Protein AF-A0A5E4JDK9-F1 (afdb_monomer)

Mean predicted aligned error: 12.19 Å

Sequence (138 aa):
MAKVCIIHQKESDGIPVKDDIVLRAIRGVKKAFRASTGNQLVVCKAHVEEAKKRRAKFEKSLLTSALIGALFGTVMLVVSILSQRSIFDILRGILLLVFLVVVMAALSLYQYFPALEEGPQKKRAAKPTARAAKRTRR

Foldseek 3Di:
DFEAEPPPRDGDDAFFFDCDPLNVVVQVVCVVVVNDDPYTYHHHPVCPVVLVVLVVVLVVVVVVVVVVLVVVVVVLVVCVVVVPDDPVVVVVSVVVNVVVVVVVVVVSSVSDRTHGPPDPPVVPPPPPPPDPDDDDDD

Structure (mmCIF, N/CA/C/O backbone):
data_AF-A0A5E4JDK9-F1
#
_entry.id   AF-A0A5E4JDK9-F1
#
loop_
_atom_site.group_PDB
_atom_site.id
_atom_site.type_symbol
_atom_site.label_atom_id
_atom_site.label_alt_id
_atom_site.label_comp_id
_atom_site.label_asym_id
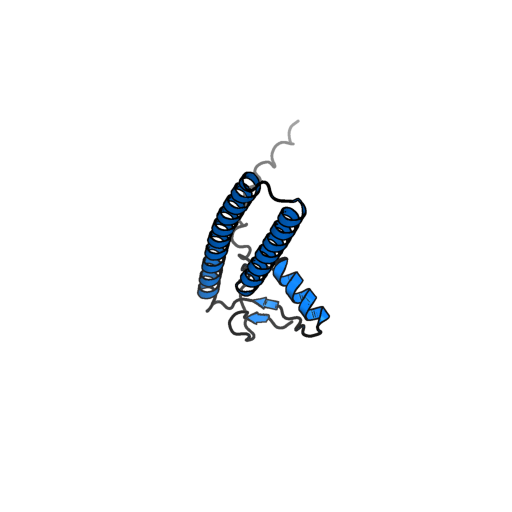_atom_site.label_entity_id
_atom_site.label_seq_id
_atom_site.pdbx_PDB_ins_code
_atom_site.Cartn_x
_atom_site.Cartn_y
_atom_site.Cartn_z
_atom_site.occupancy
_atom_site.B_iso_or_equiv
_atom_site.auth_seq_id
_atom_site.auth_comp_id
_atom_site.auth_asym_id
_atom_site.auth_atom_id
_atom_site.pdbx_PDB_model_num
ATOM 1 N N . MET A 1 1 ? -23.378 -10.696 15.425 1.00 64.12 1 MET A N 1
ATOM 2 C CA . MET A 1 1 ? -21.977 -10.598 14.952 1.00 64.12 1 MET A CA 1
ATOM 3 C C . MET A 1 1 ? -21.205 -9.785 15.971 1.00 64.12 1 MET A C 1
ATOM 5 O O . MET A 1 1 ? -21.692 -8.723 16.340 1.00 64.12 1 MET A O 1
ATOM 9 N N . ALA A 1 2 ? -20.065 -10.279 16.453 1.00 77.12 2 ALA A N 1
ATOM 10 C CA . ALA A 1 2 ? -19.249 -9.542 17.415 1.00 77.12 2 ALA A CA 1
ATOM 11 C C . ALA A 1 2 ? -18.588 -8.329 16.740 1.00 77.12 2 ALA A C 1
ATOM 13 O O . ALA A 1 2 ? -18.090 -8.435 15.612 1.00 77.12 2 ALA A O 1
ATOM 14 N N . LYS A 1 3 ? -18.596 -7.177 17.420 1.00 82.38 3 LYS A N 1
ATOM 15 C CA . LYS A 1 3 ? -17.872 -5.970 17.001 1.00 82.38 3 LYS A CA 1
ATOM 16 C C . LYS A 1 3 ? -16.541 -5.934 17.732 1.00 82.38 3 LYS A C 1
ATOM 18 O O . LYS A 1 3 ? -16.518 -5.780 18.948 1.00 82.38 3 LYS A O 1
ATOM 23 N N . VAL A 1 4 ? -15.443 -6.073 17.002 1.00 84.38 4 VAL A N 1
ATOM 24 C CA . VAL A 1 4 ? -14.103 -6.174 17.589 1.00 84.38 4 VAL A CA 1
ATOM 25 C C . VAL A 1 4 ? -13.284 -4.945 17.230 1.00 84.38 4 VAL A C 1
ATOM 27 O O . VAL A 1 4 ? -13.196 -4.556 16.063 1.00 84.38 4 VAL A O 1
ATOM 30 N N . CYS A 1 5 ? -12.666 -4.336 18.241 1.00 82.94 5 CYS A N 1
ATOM 31 C CA . CYS A 1 5 ? -11.751 -3.225 18.042 1.00 82.94 5 CYS A CA 1
ATOM 32 C C . CYS A 1 5 ? -10.494 -3.693 17.299 1.00 82.94 5 CYS A C 1
ATOM 34 O O . CYS A 1 5 ? -9.775 -4.549 17.808 1.00 82.94 5 CYS A O 1
ATOM 36 N N . ILE A 1 6 ? -10.142 -3.072 16.170 1.00 83.75 6 ILE A N 1
ATOM 37 C CA . ILE A 1 6 ? -8.954 -3.479 15.394 1.00 83.75 6 ILE A CA 1
ATOM 38 C C . ILE A 1 6 ? -7.627 -3.280 16.152 1.00 83.75 6 ILE A C 1
ATOM 40 O O . ILE A 1 6 ? -6.663 -3.991 15.894 1.00 83.75 6 ILE A O 1
ATOM 44 N N . ILE A 1 7 ? -7.580 -2.330 17.097 1.00 82.88 7 ILE A N 1
ATOM 45 C CA . ILE A 1 7 ? -6.361 -2.000 17.856 1.00 82.88 7 ILE A CA 1
ATOM 46 C C . ILE A 1 7 ? -6.177 -2.921 19.080 1.00 82.88 7 ILE A C 1
ATOM 48 O O . ILE A 1 7 ? -5.095 -3.462 19.269 1.00 82.88 7 ILE A O 1
ATOM 52 N N . HIS A 1 8 ? -7.229 -3.158 19.875 1.00 84.19 8 HIS A N 1
ATOM 53 C CA . HIS A 1 8 ? -7.143 -3.928 21.137 1.00 84.19 8 HIS A CA 1
ATOM 54 C C . HIS A 1 8 ? -7.628 -5.368 21.019 1.00 84.19 8 HIS A C 1
ATOM 56 O O . HIS A 1 8 ? -7.519 -6.120 21.981 1.00 84.19 8 HIS A O 1
ATOM 62 N N . GLN A 1 9 ? -8.235 -5.728 19.886 1.00 82.56 9 GLN A N 1
ATOM 63 C CA . GLN A 1 9 ? -8.863 -7.028 19.629 1.00 82.56 9 GLN A CA 1
ATOM 64 C C . GLN A 1 9 ? -9.939 -7.444 20.650 1.00 82.56 9 GLN A C 1
ATOM 66 O O . GLN A 1 9 ? -10.352 -8.598 20.681 1.00 82.56 9 GLN A O 1
ATOM 71 N N . LYS A 1 10 ? -10.438 -6.500 21.457 1.00 85.00 10 LYS A N 1
ATOM 72 C CA . LYS A 1 10 ? -11.551 -6.703 22.392 1.00 85.00 10 LYS A CA 1
ATOM 73 C C . LYS A 1 10 ? -12.878 -6.310 21.759 1.00 85.00 10 LYS A C 1
ATOM 75 O O . LYS A 1 10 ? -12.917 -5.457 20.866 1.00 85.00 10 LYS A O 1
ATOM 80 N N . GLU A 1 11 ? -13.957 -6.911 22.246 1.00 85.69 11 GLU A N 1
ATOM 81 C CA . GLU A 1 11 ? -15.308 -6.505 21.879 1.00 85.69 11 GLU A CA 1
ATOM 82 C C . GLU A 1 11 ? -15.591 -5.093 22.393 1.00 85.69 11 GLU A C 1
ATOM 84 O O . GLU A 1 11 ? -15.333 -4.770 23.553 1.00 85.69 11 GLU A O 1
ATOM 89 N N . SER A 1 12 ? -16.052 -4.216 21.506 1.00 85.00 12 SER A N 1
ATOM 90 C CA . SER A 1 12 ? -16.347 -2.828 21.857 1.00 85.00 12 SER A CA 1
ATOM 91 C C . SER A 1 12 ? -17.295 -2.211 20.846 1.00 85.00 12 SER A C 1
ATOM 93 O O . SER A 1 12 ? -17.184 -2.502 19.655 1.00 85.00 12 SER A O 1
ATOM 95 N N . ASP A 1 13 ? -18.135 -1.277 21.280 1.00 83.38 13 ASP A N 1
ATOM 96 C CA . ASP A 1 13 ? -18.844 -0.395 20.361 1.00 83.38 13 ASP A CA 1
ATOM 97 C C . ASP A 1 13 ? -17.940 0.756 19.898 1.00 83.38 13 ASP A C 1
ATOM 99 O O . ASP A 1 13 ? -17.210 1.382 20.675 1.00 83.38 13 ASP A O 1
ATOM 103 N N . GLY A 1 14 ? -17.968 1.037 18.597 1.00 84.06 14 GLY A N 1
ATOM 104 C CA . GLY A 1 14 ? -17.051 1.983 17.977 1.00 84.06 14 GLY A CA 1
ATOM 105 C C . GLY A 1 14 ? -17.468 2.408 16.578 1.00 84.06 14 GLY A C 1
ATOM 106 O O . GLY A 1 14 ? -18.525 2.026 16.077 1.00 84.06 14 GLY A O 1
ATOM 107 N N . ILE A 1 15 ? -16.614 3.218 15.956 1.00 84.06 15 ILE A N 1
ATOM 108 C CA . ILE A 1 15 ? -16.796 3.667 14.576 1.00 84.06 15 ILE A CA 1
ATOM 109 C C . ILE A 1 15 ? -16.460 2.487 13.655 1.00 84.06 15 ILE A C 1
ATOM 111 O O . ILE A 1 15 ? -15.380 1.906 13.813 1.00 84.06 15 ILE A O 1
ATOM 115 N N . PRO A 1 16 ? -17.349 2.108 12.723 1.00 84.62 16 PRO A N 1
ATOM 116 C CA . PRO A 1 16 ? -17.066 1.038 11.783 1.00 84.62 16 PRO A CA 1
ATOM 117 C C . PRO A 1 16 ? -15.881 1.391 10.884 1.00 84.62 16 PRO A C 1
ATOM 119 O O . PRO A 1 16 ? -15.675 2.536 10.471 1.00 84.62 16 PRO A O 1
ATOM 122 N N . VAL A 1 17 ? -15.071 0.376 10.612 1.00 84.31 17 VAL A N 1
ATOM 123 C CA . VAL A 1 17 ? -13.999 0.462 9.628 1.00 84.31 17 VAL A CA 1
ATOM 124 C C . VAL A 1 17 ? -14.608 0.267 8.244 1.00 84.31 17 VAL A C 1
ATOM 126 O O . VAL A 1 17 ? -15.405 -0.648 8.039 1.00 84.31 17 VAL A O 1
ATOM 129 N N . LYS A 1 18 ? -14.218 1.110 7.290 1.00 81.38 18 LYS A N 1
ATOM 130 C CA . LYS A 1 18 ? -14.684 1.025 5.910 1.00 81.38 18 LYS A CA 1
ATOM 131 C C . LYS A 1 18 ? -14.159 -0.255 5.259 1.00 81.38 18 LYS A C 1
ATOM 133 O O . LYS A 1 18 ? -12.959 -0.530 5.288 1.00 81.38 18 LYS A O 1
ATOM 138 N N . ASP A 1 19 ? -15.052 -1.019 4.633 1.00 77.06 19 ASP A N 1
ATOM 139 C CA . ASP A 1 19 ? -14.687 -2.243 3.913 1.00 77.06 19 ASP A CA 1
ATOM 140 C C . ASP A 1 19 ? -14.060 -1.934 2.541 1.00 77.06 19 ASP A C 1
ATOM 142 O O . ASP A 1 19 ? -14.695 -1.955 1.479 1.00 77.06 19 ASP A O 1
ATOM 146 N N . ASP A 1 20 ? -12.760 -1.659 2.573 1.00 80.38 20 ASP A N 1
ATOM 147 C CA . ASP A 1 20 ? -11.951 -1.424 1.383 1.00 80.38 20 ASP A CA 1
ATOM 148 C C . ASP A 1 20 ? -11.578 -2.737 0.658 1.00 80.38 20 ASP A C 1
ATOM 150 O O . ASP A 1 20 ? -11.706 -3.848 1.185 1.00 80.38 20 ASP A O 1
ATOM 154 N N . ILE A 1 21 ? -11.098 -2.616 -0.586 1.00 77.62 21 ILE A N 1
ATOM 155 C CA . ILE A 1 21 ? -10.694 -3.757 -1.435 1.00 77.62 21 ILE A CA 1
ATOM 156 C C . ILE A 1 21 ? -9.624 -4.609 -0.737 1.00 77.62 21 ILE A C 1
ATOM 158 O O . ILE A 1 21 ? -9.684 -5.836 -0.787 1.00 77.62 21 ILE A O 1
ATOM 162 N N . VAL A 1 22 ? -8.697 -3.967 -0.020 1.00 77.81 22 VAL A N 1
ATOM 163 C CA . VAL A 1 22 ? -7.635 -4.636 0.746 1.00 77.81 22 VAL A CA 1
ATOM 164 C C . VAL A 1 22 ? -8.220 -5.511 1.858 1.00 77.81 22 VAL A C 1
ATOM 166 O O . VAL A 1 22 ? -7.858 -6.677 1.989 1.00 77.81 22 VAL A O 1
ATOM 169 N N . LEU A 1 23 ? -9.182 -4.987 2.620 1.00 80.00 23 LEU A N 1
ATOM 170 C CA . LEU A 1 23 ? -9.883 -5.731 3.670 1.00 80.00 23 LEU A CA 1
ATOM 171 C C . LEU A 1 23 ? -10.653 -6.926 3.104 1.00 80.00 23 LEU A C 1
ATOM 173 O O . LEU A 1 23 ? -10.602 -8.018 3.674 1.00 80.00 23 LEU A O 1
ATOM 177 N N . ARG A 1 24 ? -11.310 -6.750 1.953 1.00 81.31 24 ARG A N 1
ATOM 178 C CA . ARG A 1 24 ? -11.969 -7.848 1.233 1.00 81.31 24 ARG A CA 1
ATOM 179 C C . ARG A 1 24 ? -10.981 -8.912 0.768 1.00 81.31 24 ARG A C 1
ATOM 181 O O . ARG A 1 24 ? -11.255 -10.092 0.967 1.00 81.31 24 ARG A O 1
ATOM 188 N N . ALA A 1 25 ? -9.834 -8.516 0.219 1.00 80.00 25 ALA A N 1
ATOM 189 C CA . ALA A 1 25 ? -8.788 -9.444 -0.200 1.00 80.00 25 ALA A CA 1
ATOM 190 C C . ALA A 1 25 ? -8.240 -10.242 0.994 1.00 80.00 25 ALA A C 1
ATOM 192 O O . ALA A 1 25 ? -8.217 -11.470 0.951 1.00 80.00 25 ALA A O 1
ATOM 193 N N . ILE A 1 26 ? -7.905 -9.570 2.102 1.00 78.94 26 ILE A N 1
ATOM 194 C CA . ILE A 1 26 ? -7.420 -10.223 3.329 1.00 78.94 26 ILE A CA 1
ATOM 195 C C . ILE A 1 26 ? -8.468 -11.192 3.886 1.00 78.94 26 ILE A C 1
ATOM 197 O O . ILE A 1 26 ? -8.128 -12.313 4.266 1.00 78.94 26 ILE A O 1
ATOM 201 N N . ARG A 1 27 ? -9.751 -10.802 3.922 1.00 79.88 27 ARG A N 1
ATOM 202 C CA . ARG A 1 27 ? -10.834 -11.704 4.346 1.00 79.88 27 ARG A CA 1
ATOM 203 C C . ARG A 1 27 ? -10.998 -12.884 3.391 1.00 79.88 27 ARG A C 1
ATOM 205 O O . ARG A 1 27 ? -11.236 -13.988 3.867 1.00 79.88 27 ARG A O 1
ATOM 212 N N . GLY A 1 28 ? -10.839 -12.676 2.085 1.00 80.12 28 GLY A N 1
ATOM 213 C CA . GLY A 1 28 ? -10.853 -13.736 1.076 1.00 80.12 28 GLY A CA 1
ATOM 214 C C . GLY A 1 28 ? -9.749 -14.764 1.314 1.00 80.12 28 GLY A C 1
ATOM 215 O O . GLY A 1 28 ? -10.033 -15.956 1.404 1.00 80.12 28 GLY A O 1
ATOM 216 N N . VAL A 1 29 ? -8.516 -14.297 1.532 1.00 80.38 29 VAL A N 1
ATOM 217 C CA . VAL A 1 29 ? -7.377 -15.158 1.881 1.00 80.38 29 VAL A CA 1
ATOM 218 C C . VAL A 1 29 ? -7.641 -15.890 3.199 1.00 80.38 29 VAL A C 1
ATOM 220 O O . VAL A 1 29 ? -7.572 -17.114 3.245 1.00 80.38 29 VAL A O 1
ATOM 223 N N . LYS A 1 30 ? -8.044 -15.190 4.268 1.00 77.94 30 LYS A N 1
ATOM 224 C CA . LYS A 1 30 ? -8.359 -15.834 5.559 1.00 77.94 30 LYS A CA 1
ATOM 225 C C . LYS A 1 30 ? -9.487 -16.862 5.456 1.00 77.94 30 LYS A C 1
ATOM 227 O O . LYS A 1 30 ? -9.440 -17.876 6.148 1.00 77.94 30 LYS A O 1
ATOM 232 N N . LYS A 1 31 ? -10.484 -16.621 4.601 1.00 80.88 31 LYS A N 1
ATOM 233 C CA . LYS A 1 31 ? -11.574 -17.564 4.327 1.00 80.88 31 LYS A CA 1
ATOM 234 C C . LYS A 1 31 ? -11.061 -18.806 3.598 1.00 80.88 31 LYS A C 1
ATOM 236 O O . LYS A 1 31 ? -11.454 -19.909 3.966 1.00 80.88 31 LYS A O 1
ATOM 241 N N . ALA A 1 32 ? -10.154 -18.643 2.633 1.00 82.06 32 ALA A N 1
ATOM 242 C CA . ALA A 1 32 ? -9.495 -19.763 1.960 1.00 82.06 32 ALA A CA 1
ATOM 243 C C . ALA A 1 32 ? -8.697 -20.633 2.949 1.00 82.06 32 ALA A C 1
ATOM 245 O O . ALA A 1 32 ? -8.782 -21.856 2.897 1.00 82.06 32 ALA A O 1
ATOM 246 N N . PHE A 1 33 ? -8.027 -20.010 3.924 1.00 82.50 33 PHE A N 1
ATOM 247 C CA . PHE A 1 33 ? -7.309 -20.699 5.006 1.00 82.50 33 PHE A CA 1
ATOM 248 C C . PHE A 1 33 ? -8.196 -21.130 6.195 1.00 82.50 33 PHE A C 1
ATOM 250 O O . PHE A 1 33 ? -7.670 -21.556 7.219 1.00 82.50 33 PHE A O 1
ATOM 257 N N . ARG A 1 34 ? -9.533 -21.022 6.096 1.00 76.69 34 ARG A N 1
ATOM 258 C CA . ARG A 1 34 ? -10.509 -21.367 7.159 1.00 76.69 34 ARG A CA 1
ATOM 259 C C . ARG A 1 34 ? -10.277 -20.675 8.517 1.00 76.69 34 ARG A C 1
ATOM 261 O O . ARG A 1 34 ? -10.819 -21.101 9.529 1.00 76.69 34 ARG A O 1
ATOM 268 N N . ALA A 1 35 ? -9.543 -19.566 8.540 1.00 70.94 35 ALA A N 1
ATOM 269 C CA . ALA A 1 35 ? -9.198 -18.813 9.748 1.00 70.94 35 ALA A CA 1
ATOM 270 C C . ALA A 1 35 ? -10.115 -17.590 9.979 1.00 70.94 35 ALA A C 1
ATOM 272 O O . ALA A 1 35 ? -9.717 -16.613 10.617 1.00 70.94 35 ALA A O 1
ATOM 273 N N . SER A 1 36 ? -11.322 -17.571 9.399 1.00 63.41 36 SER A N 1
ATOM 274 C CA . SER A 1 36 ? -12.190 -16.390 9.421 1.00 63.41 36 SER A CA 1
ATOM 275 C C . SER A 1 36 ? -13.107 -16.342 10.643 1.00 63.41 36 SER A C 1
ATOM 277 O O . SER A 1 36 ? -14.035 -17.138 10.765 1.00 63.41 36 SER A O 1
ATOM 279 N N . THR A 1 37 ? -12.933 -15.318 11.471 1.00 62.06 37 THR A N 1
ATOM 280 C CA . THR A 1 37 ? -13.942 -14.819 12.407 1.00 62.06 37 THR A CA 1
ATOM 281 C C . THR A 1 37 ? -14.827 -13.812 11.666 1.00 62.06 37 THR A C 1
ATOM 283 O O . THR A 1 37 ? -14.338 -12.796 11.175 1.00 62.06 37 THR A O 1
ATOM 286 N N . GLY A 1 38 ? -16.124 -14.093 11.512 1.00 67.69 38 GLY A N 1
ATOM 287 C CA . GLY A 1 38 ? -17.108 -13.231 10.829 1.00 67.69 38 GLY A CA 1
ATOM 288 C C . GLY A 1 38 ? -17.460 -11.950 11.602 1.00 67.69 38 GLY A C 1
ATOM 289 O O . GLY A 1 38 ? -18.632 -11.602 11.730 1.00 67.69 38 GLY A O 1
ATOM 290 N N . ASN A 1 39 ? -16.454 -11.284 12.165 1.00 79.81 39 ASN A N 1
ATOM 291 C CA . ASN A 1 39 ? -16.603 -10.165 13.083 1.00 79.81 39 ASN A CA 1
ATOM 292 C C . ASN A 1 39 ? -16.598 -8.837 12.321 1.00 79.81 39 ASN A C 1
ATOM 294 O O . ASN A 1 39 ? -15.862 -8.663 11.346 1.00 79.81 39 ASN A O 1
ATOM 298 N N . GLN A 1 40 ? -17.389 -7.877 12.800 1.00 80.69 40 GLN A N 1
ATOM 299 C CA . GLN A 1 40 ? -17.325 -6.503 12.310 1.00 80.69 40 GLN A CA 1
ATOM 300 C C . GLN A 1 40 ? -16.139 -5.794 12.962 1.00 80.69 40 GLN A C 1
ATOM 302 O O . GLN A 1 40 ? -16.013 -5.770 14.186 1.00 80.69 40 GLN A O 1
ATOM 307 N N . LEU A 1 41 ? -15.262 -5.217 12.140 1.00 85.19 41 LEU A N 1
ATOM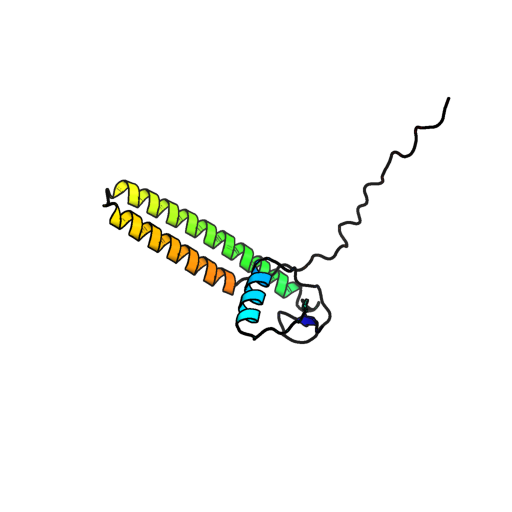 308 C CA . LEU A 1 41 ? -14.125 -4.441 12.623 1.00 85.19 41 LEU A CA 1
ATOM 309 C C . LEU A 1 41 ? -14.577 -3.016 12.923 1.00 85.19 41 LEU A C 1
ATOM 311 O O . LEU A 1 41 ? -15.119 -2.323 12.061 1.00 85.19 41 LEU A O 1
ATOM 315 N N . VAL A 1 42 ? -14.324 -2.579 14.149 1.00 85.75 42 VAL A N 1
ATOM 316 C CA . VAL A 1 42 ? -14.613 -1.220 14.608 1.00 85.75 42 VAL A CA 1
ATOM 317 C C . VAL A 1 42 ? -13.371 -0.605 15.246 1.00 85.75 42 VAL A C 1
ATOM 319 O O . VAL A 1 42 ? -12.398 -1.292 15.558 1.00 85.75 42 VAL A O 1
ATOM 322 N N . VAL A 1 43 ? -13.393 0.704 15.462 1.00 86.56 43 VAL A N 1
ATOM 323 C CA . VAL A 1 43 ? -12.421 1.404 16.306 1.00 86.56 43 VAL A CA 1
ATOM 324 C C . VAL A 1 43 ? -13.170 2.054 17.455 1.00 86.56 43 VAL A C 1
ATOM 326 O O . VAL A 1 43 ? -14.047 2.894 17.245 1.00 86.56 43 VAL A O 1
ATOM 329 N N . CYS A 1 44 ? -12.850 1.647 18.681 1.00 87.00 44 CYS A N 1
ATOM 330 C CA . CYS A 1 44 ? -13.442 2.243 19.874 1.00 87.00 44 CYS A CA 1
ATOM 331 C C . CYS A 1 44 ? -13.000 3.704 20.038 1.00 87.00 44 CYS A C 1
ATOM 333 O O . C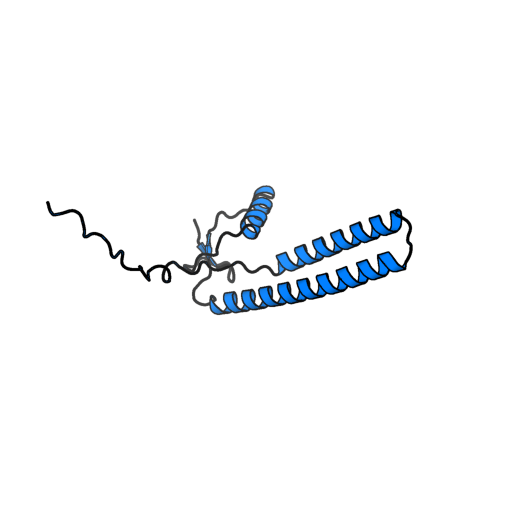YS A 1 44 ? -11.910 4.095 19.615 1.00 87.00 44 CYS A O 1
ATOM 335 N N . LYS A 1 45 ? -13.847 4.510 20.689 1.00 83.94 45 LYS A N 1
ATOM 336 C CA . LYS A 1 45 ? -13.659 5.966 20.834 1.00 83.94 45 LYS A CA 1
ATOM 337 C C . LYS A 1 45 ? -12.296 6.349 21.424 1.00 83.94 45 LYS A C 1
ATOM 339 O O . LYS A 1 45 ? -11.695 7.308 20.955 1.00 83.94 45 LYS A O 1
ATOM 344 N N . ALA A 1 46 ? -11.792 5.558 22.373 1.00 85.38 46 ALA A N 1
ATOM 345 C CA . ALA A 1 46 ? -10.502 5.781 23.028 1.00 85.38 46 ALA A CA 1
ATOM 346 C C . ALA A 1 46 ? -9.297 5.739 22.068 1.00 85.38 46 ALA A C 1
ATOM 348 O O . ALA A 1 46 ? -8.275 6.353 22.345 1.00 85.38 46 ALA A O 1
ATOM 349 N N . HIS A 1 47 ? -9.417 5.066 20.918 1.00 84.50 47 HIS A N 1
ATOM 350 C CA . HIS A 1 47 ? -8.291 4.837 20.004 1.00 84.50 47 HIS A CA 1
ATOM 351 C C . HIS A 1 47 ? -8.505 5.427 18.612 1.00 84.50 47 HIS A C 1
ATOM 353 O O . HIS A 1 47 ? -7.753 5.147 17.678 1.00 84.50 47 HIS A O 1
ATOM 359 N N . VAL A 1 48 ? -9.515 6.287 18.466 1.00 84.62 48 VAL A N 1
ATOM 360 C CA . VAL A 1 48 ? -9.767 7.022 17.221 1.00 84.62 48 VAL A CA 1
ATOM 361 C C . VAL A 1 48 ? -8.590 7.938 16.884 1.00 84.62 48 VAL A C 1
ATOM 363 O O . VAL A 1 48 ? -8.210 8.046 15.719 1.00 84.62 48 VAL A O 1
ATOM 366 N N . GLU A 1 49 ? -7.978 8.576 17.883 1.00 85.50 49 GLU A N 1
ATOM 367 C CA . GLU A 1 49 ? -6.804 9.424 17.659 1.00 85.50 49 GLU A CA 1
ATOM 368 C C . GLU A 1 49 ? -5.587 8.621 17.200 1.00 85.50 49 GLU A C 1
ATOM 370 O O . GLU A 1 49 ? -4.882 9.029 16.276 1.00 85.50 49 GLU A O 1
ATOM 375 N N . GLU A 1 50 ? -5.362 7.453 17.799 1.00 86.38 50 GLU A N 1
ATOM 376 C CA . GLU A 1 50 ? -4.275 6.563 17.406 1.00 86.38 50 GLU A CA 1
ATOM 377 C C . GLU A 1 50 ? -4.478 6.030 15.982 1.00 86.38 50 GLU A C 1
ATOM 379 O O . GLU A 1 50 ? -3.555 6.064 15.166 1.00 86.38 50 GLU A O 1
ATOM 384 N N . ALA A 1 51 ? -5.706 5.625 15.648 1.00 84.19 51 ALA A N 1
ATOM 385 C CA . ALA A 1 51 ? -6.094 5.224 14.300 1.00 84.19 51 ALA A CA 1
ATOM 386 C C . ALA A 1 51 ? -5.803 6.327 13.267 1.00 84.19 51 ALA A C 1
ATOM 388 O O . ALA A 1 51 ? -5.212 6.059 12.219 1.00 84.19 51 ALA A O 1
ATOM 389 N N . LYS A 1 52 ? -6.151 7.584 13.576 1.00 83.44 52 LYS A N 1
ATOM 390 C CA . LYS A 1 52 ? -5.854 8.737 12.709 1.00 83.44 52 LYS A CA 1
ATOM 391 C C . LYS A 1 52 ? -4.350 8.959 12.539 1.00 83.44 52 LYS A C 1
ATOM 393 O O . LYS A 1 52 ? -3.896 9.165 11.415 1.00 83.44 52 LYS A O 1
ATOM 398 N N . LYS A 1 53 ? -3.566 8.873 13.620 1.00 86.25 53 LYS A N 1
ATOM 399 C CA . LYS A 1 53 ? -2.097 9.006 13.567 1.00 86.25 53 LYS A CA 1
ATOM 400 C C . LYS A 1 53 ? -1.458 7.914 12.705 1.00 86.25 53 LYS A C 1
ATOM 402 O O . LYS A 1 53 ? -0.613 8.219 11.863 1.00 86.25 53 LYS A O 1
ATOM 407 N N . ARG A 1 54 ? -1.878 6.654 12.874 1.00 84.94 54 ARG A N 1
ATOM 408 C CA . ARG A 1 54 ? -1.389 5.516 12.073 1.00 84.94 54 ARG A CA 1
ATOM 409 C C . ARG A 1 54 ? -1.720 5.690 10.591 1.00 84.94 54 ARG A C 1
ATOM 411 O O . ARG A 1 54 ? -0.840 5.506 9.755 1.00 84.94 54 ARG A O 1
ATOM 418 N N . ARG A 1 55 ? -2.938 6.136 10.273 1.00 83.38 55 ARG A N 1
ATOM 419 C CA . ARG A 1 55 ? -3.351 6.431 8.894 1.00 83.38 55 ARG A CA 1
ATOM 420 C C . ARG A 1 55 ? -2.526 7.552 8.260 1.00 83.38 55 ARG A C 1
ATOM 422 O O . ARG A 1 55 ? -2.019 7.376 7.160 1.00 83.38 55 ARG A O 1
ATOM 429 N N . ALA A 1 56 ? -2.313 8.659 8.970 1.00 83.56 56 ALA A N 1
ATOM 430 C CA . ALA A 1 56 ? -1.485 9.756 8.467 1.00 83.56 56 ALA A CA 1
ATOM 431 C C . ALA A 1 56 ? -0.029 9.321 8.215 1.00 83.56 56 ALA A C 1
ATOM 433 O O . ALA A 1 56 ? 0.604 9.763 7.257 1.00 83.56 56 ALA A O 1
ATOM 434 N N . LYS A 1 57 ? 0.516 8.431 9.057 1.00 84.38 57 LYS A N 1
ATOM 435 C CA . LYS A 1 57 ? 1.854 7.858 8.854 1.00 84.38 57 LYS A CA 1
ATOM 436 C C . LYS A 1 57 ? 1.907 6.965 7.611 1.00 84.38 57 LYS A C 1
ATOM 438 O O . LYS A 1 57 ? 2.876 7.054 6.864 1.00 84.38 57 LYS A O 1
ATOM 443 N N . PHE A 1 58 ? 0.872 6.157 7.387 1.00 83.25 58 PHE A N 1
ATOM 444 C CA . PHE A 1 58 ? 0.739 5.312 6.201 1.00 83.25 58 PHE A CA 1
ATOM 445 C C . PHE A 1 58 ? 0.616 6.132 4.907 1.00 83.25 58 PHE A C 1
ATOM 447 O O . PHE A 1 58 ? 1.278 5.835 3.921 1.00 83.25 58 PHE A O 1
ATOM 454 N N . GLU A 1 59 ? -0.169 7.210 4.908 1.00 82.56 59 GLU A N 1
ATOM 455 C CA . GLU A 1 59 ? -0.288 8.097 3.742 1.00 82.56 59 GLU A CA 1
ATOM 456 C C . GLU A 1 59 ? 1.052 8.765 3.403 1.00 82.56 59 GLU A C 1
ATOM 458 O O . GLU A 1 59 ? 1.456 8.805 2.241 1.00 82.56 59 GLU A O 1
ATOM 463 N N . LYS A 1 60 ? 1.799 9.214 4.421 1.00 84.56 60 LYS A N 1
ATOM 464 C CA . LYS A 1 60 ? 3.154 9.747 4.228 1.00 84.56 60 LYS A CA 1
ATOM 465 C C . LYS A 1 60 ? 4.121 8.691 3.698 1.00 84.56 60 LYS A C 1
ATOM 467 O O . LYS A 1 60 ? 4.883 9.003 2.790 1.00 84.56 60 LYS A O 1
ATOM 472 N N . SER A 1 61 ? 4.094 7.469 4.238 1.00 81.38 61 SER A N 1
ATOM 473 C CA . SER A 1 61 ? 4.985 6.397 3.779 1.00 81.38 61 SER A CA 1
ATOM 474 C C . SER A 1 61 ? 4.653 5.931 2.362 1.00 81.38 61 SER A C 1
ATOM 476 O O . SER A 1 61 ? 5.565 5.621 1.600 1.00 81.38 61 SER A O 1
ATOM 478 N N . LEU A 1 62 ? 3.378 5.935 1.967 1.00 81.75 62 LEU A N 1
ATOM 479 C CA . LEU A 1 62 ? 2.968 5.698 0.584 1.00 81.75 62 LEU A CA 1
ATOM 480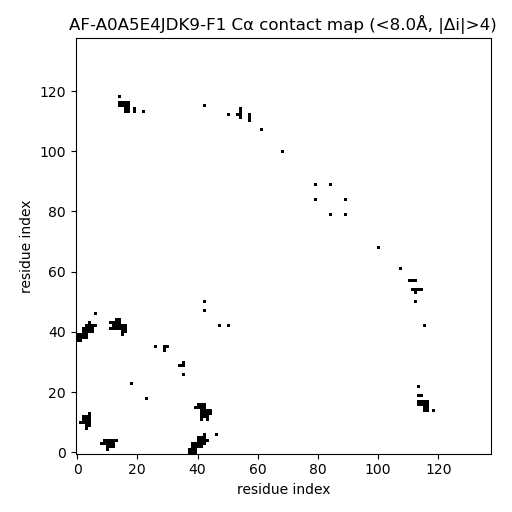 C C . LEU A 1 62 ? 3.508 6.772 -0.359 1.00 81.75 62 LEU A C 1
ATOM 482 O O . LEU A 1 62 ? 4.076 6.432 -1.393 1.00 81.75 62 LEU A O 1
ATOM 486 N N . LEU A 1 63 ? 3.366 8.051 0.000 1.00 85.94 63 LEU A N 1
ATOM 487 C CA . LEU A 1 63 ? 3.862 9.158 -0.819 1.00 85.94 63 LEU A CA 1
ATOM 488 C C . LEU A 1 63 ? 5.385 9.117 -0.972 1.00 85.94 63 LEU A C 1
ATOM 490 O O . LEU A 1 63 ? 5.888 9.265 -2.084 1.00 85.94 63 LEU A O 1
ATOM 494 N N . THR A 1 64 ? 6.128 8.871 0.112 1.00 83.75 64 THR A N 1
ATOM 495 C CA . THR A 1 64 ? 7.590 8.744 0.029 1.00 83.75 64 THR A CA 1
ATOM 496 C C . THR A 1 64 ? 8.003 7.524 -0.784 1.00 83.75 64 THR A C 1
ATOM 498 O O . THR A 1 64 ? 8.899 7.631 -1.616 1.00 83.75 64 THR A O 1
ATOM 501 N N . SER A 1 65 ? 7.330 6.383 -0.611 1.00 81.19 65 SER A N 1
ATOM 502 C CA . SER A 1 65 ? 7.625 5.170 -1.386 1.00 81.19 65 SER A CA 1
ATOM 503 C C . SER A 1 65 ? 7.330 5.360 -2.874 1.00 81.19 65 SER A C 1
ATOM 505 O O . SER A 1 65 ? 8.120 4.932 -3.709 1.00 81.19 65 SER A O 1
ATOM 507 N N . ALA A 1 66 ? 6.233 6.040 -3.219 1.00 83.62 66 ALA A N 1
ATOM 508 C CA . ALA A 1 66 ? 5.890 6.363 -4.600 1.00 83.62 66 ALA A CA 1
ATOM 509 C C . ALA A 1 66 ? 6.928 7.296 -5.239 1.00 83.62 66 ALA A C 1
ATOM 511 O O . ALA A 1 66 ? 7.349 7.060 -6.370 1.00 83.62 66 ALA A O 1
ATOM 512 N N . LEU A 1 67 ? 7.386 8.315 -4.504 1.00 89.06 67 LEU A N 1
ATOM 513 C CA . LEU A 1 67 ? 8.423 9.233 -4.972 1.00 89.06 67 LEU A CA 1
ATOM 514 C C . LEU A 1 67 ? 9.759 8.512 -5.206 1.00 89.06 67 LEU A C 1
ATOM 516 O O . LEU A 1 67 ? 10.381 8.690 -6.251 1.00 89.06 67 LEU A O 1
ATOM 520 N N . ILE A 1 68 ? 10.176 7.665 -4.259 1.00 86.25 68 ILE A N 1
ATOM 521 C CA . ILE A 1 68 ? 11.389 6.846 -4.380 1.00 86.25 68 ILE A CA 1
ATOM 522 C C . ILE A 1 68 ? 11.260 5.897 -5.576 1.00 86.25 68 ILE A C 1
ATOM 524 O O . ILE A 1 68 ? 12.161 5.836 -6.407 1.00 86.25 68 ILE A O 1
ATOM 528 N N . GLY A 1 69 ? 10.127 5.204 -5.708 1.00 84.75 69 GLY A N 1
ATOM 529 C CA . GLY A 1 69 ? 9.862 4.307 -6.831 1.00 84.75 69 GLY A CA 1
ATOM 530 C C . GLY A 1 69 ? 9.922 5.019 -8.185 1.00 84.75 69 GLY A C 1
ATOM 531 O O . GLY A 1 69 ? 10.542 4.507 -9.114 1.00 84.75 69 GLY A O 1
ATOM 532 N N . ALA A 1 70 ? 9.354 6.224 -8.288 1.00 87.38 70 ALA A N 1
ATOM 533 C CA . ALA A 1 70 ? 9.423 7.040 -9.498 1.00 87.38 70 ALA A CA 1
ATOM 534 C C . ALA A 1 70 ? 10.863 7.467 -9.830 1.00 87.38 70 ALA A C 1
ATOM 536 O O . ALA A 1 70 ? 11.286 7.369 -10.984 1.00 87.38 70 ALA A O 1
ATOM 537 N N . LEU A 1 71 ? 11.639 7.888 -8.825 1.00 90.50 71 LEU A N 1
ATOM 538 C CA . LEU A 1 71 ? 13.043 8.260 -8.999 1.00 90.50 71 LEU A CA 1
ATOM 539 C C . LEU A 1 71 ? 13.877 7.067 -9.492 1.00 90.50 71 LEU A C 1
ATOM 541 O O . LEU A 1 71 ? 14.547 7.167 -10.519 1.00 90.50 71 LEU A O 1
ATOM 545 N N . PHE A 1 72 ? 13.791 5.923 -8.808 1.00 86.31 72 PHE A N 1
ATOM 546 C CA . PHE A 1 72 ? 14.506 4.703 -9.191 1.00 86.31 72 PHE A CA 1
ATOM 547 C C . PHE A 1 72 ? 14.081 4.187 -10.567 1.00 86.31 72 PHE A C 1
ATOM 549 O O . PHE A 1 72 ? 14.935 3.794 -11.361 1.00 86.31 72 PHE A O 1
ATOM 556 N N . GLY A 1 73 ? 12.782 4.227 -10.875 1.00 84.88 73 GLY A N 1
ATOM 557 C CA . GLY A 1 73 ? 12.258 3.849 -12.186 1.00 84.88 73 GLY A CA 1
ATOM 558 C C . GLY A 1 73 ? 12.825 4.720 -13.306 1.00 84.88 73 GLY A C 1
ATOM 559 O O . GLY A 1 73 ? 13.259 4.198 -14.331 1.00 84.88 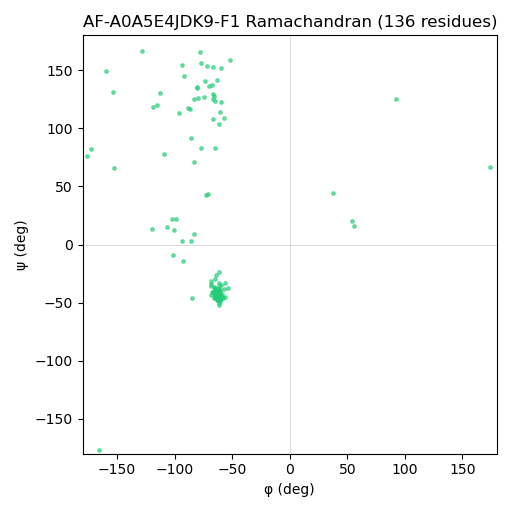73 GLY A O 1
ATOM 560 N N . THR A 1 74 ? 12.905 6.034 -13.084 1.00 87.50 74 THR A N 1
ATOM 561 C CA . THR A 1 74 ? 13.475 6.979 -14.057 1.00 87.50 74 THR A CA 1
ATOM 562 C C . THR A 1 74 ? 14.965 6.719 -14.273 1.00 87.50 74 THR A C 1
ATOM 564 O O . THR A 1 74 ? 15.411 6.619 -15.414 1.00 87.50 74 THR A O 1
ATOM 567 N N . VAL A 1 75 ? 15.735 6.536 -13.194 1.00 88.75 75 VAL A N 1
ATOM 568 C CA . VAL A 1 75 ? 17.173 6.232 -13.279 1.00 88.75 75 VAL A CA 1
ATOM 569 C C . VAL A 1 75 ? 17.412 4.914 -14.016 1.00 88.75 75 VAL A C 1
ATOM 571 O O . VAL A 1 75 ? 18.238 4.870 -14.926 1.00 88.75 75 VAL A O 1
ATOM 574 N N . MET A 1 76 ? 16.671 3.850 -13.686 1.00 82.38 76 MET A N 1
ATOM 575 C CA . MET A 1 76 ? 16.789 2.569 -14.394 1.00 82.38 76 MET A CA 1
ATOM 576 C C . MET A 1 76 ? 16.463 2.699 -15.881 1.00 82.38 76 MET A C 1
ATOM 578 O O . MET A 1 76 ? 17.143 2.083 -16.703 1.00 82.38 76 MET A O 1
ATOM 582 N N . LEU A 1 77 ? 15.447 3.487 -16.235 1.00 82.69 77 LEU A N 1
ATOM 583 C CA . LEU A 1 77 ? 15.049 3.696 -17.623 1.00 82.69 77 LEU A CA 1
ATOM 584 C C . LEU A 1 77 ? 16.146 4.431 -18.405 1.00 82.69 77 LEU A C 1
ATOM 586 O O . LEU A 1 77 ? 16.537 3.976 -19.477 1.00 82.69 77 LEU A O 1
ATOM 590 N N . VAL A 1 78 ? 16.715 5.495 -17.833 1.00 87.44 78 VAL A N 1
ATOM 591 C CA . VAL A 1 78 ? 17.830 6.246 -18.433 1.00 87.44 78 VAL A CA 1
ATOM 592 C C . VAL A 1 78 ? 19.065 5.357 -18.613 1.00 87.44 78 VAL A C 1
ATOM 594 O O . VAL A 1 78 ? 19.623 5.292 -19.708 1.00 87.44 78 VAL A O 1
ATOM 597 N N . VAL A 1 79 ? 19.455 4.607 -17.576 1.00 85.38 79 VAL A N 1
ATOM 598 C CA . VAL A 1 79 ? 20.593 3.671 -17.637 1.00 85.38 79 VAL A CA 1
ATOM 599 C C . VAL A 1 79 ? 20.361 2.578 -18.683 1.00 85.38 79 VAL A C 1
ATOM 601 O O . VAL A 1 79 ? 21.290 2.209 -19.399 1.00 85.38 79 VAL A O 1
ATOM 604 N N . SER A 1 80 ? 19.130 2.079 -18.812 1.00 81.31 80 SER A N 1
ATOM 605 C CA . SER A 1 80 ? 18.794 1.049 -19.802 1.00 81.31 80 SER A CA 1
ATOM 606 C C . SER A 1 80 ? 18.951 1.555 -21.237 1.00 81.31 80 SER A C 1
ATOM 608 O O . SER A 1 80 ? 19.454 0.813 -22.078 1.00 81.31 80 SER A O 1
ATOM 610 N N . ILE A 1 81 ? 18.585 2.814 -21.508 1.00 83.00 81 ILE A N 1
ATOM 611 C CA . ILE A 1 81 ? 18.750 3.439 -22.830 1.00 83.00 81 ILE A CA 1
ATOM 612 C C . ILE A 1 81 ? 20.236 3.658 -23.151 1.00 83.00 81 ILE A C 1
ATOM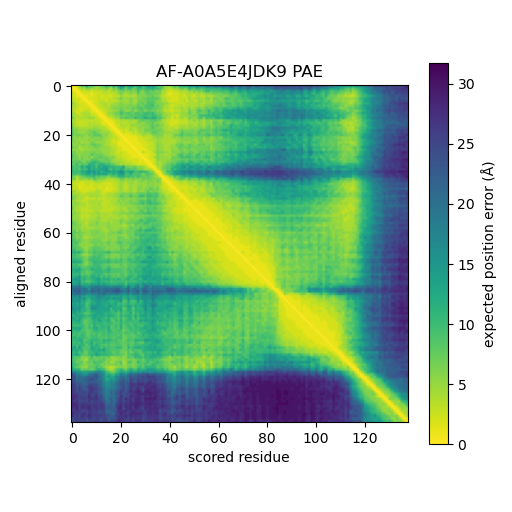 614 O O . ILE A 1 81 ? 20.677 3.363 -24.259 1.00 83.00 81 ILE A O 1
ATOM 618 N N . LEU A 1 82 ? 21.021 4.133 -22.179 1.00 87.50 82 LEU A N 1
ATOM 619 C CA . LEU A 1 82 ? 22.452 4.410 -22.361 1.00 87.50 82 LEU A CA 1
ATOM 620 C C . LEU A 1 82 ? 23.295 3.142 -22.550 1.00 87.50 82 LEU A C 1
ATOM 622 O O . LEU A 1 82 ? 24.317 3.178 -23.226 1.00 87.50 82 LEU A O 1
ATOM 626 N N . SER A 1 83 ? 22.893 2.023 -21.947 1.00 82.88 83 SER A N 1
ATOM 627 C CA . SER A 1 83 ? 23.761 0.849 -21.829 1.00 82.88 83 SER A CA 1
ATOM 628 C C . SER A 1 83 ? 23.742 -0.100 -23.042 1.00 82.88 83 SER A C 1
ATOM 630 O O . SER A 1 83 ? 24.396 -1.136 -22.943 1.00 82.88 83 SER A O 1
ATOM 632 N N . GLN A 1 84 ? 23.013 0.201 -24.135 1.00 76.69 84 GLN A N 1
ATOM 633 C CA . GLN A 1 84 ? 22.877 -0.645 -25.349 1.00 76.69 84 GLN A CA 1
ATOM 634 C C . GLN A 1 84 ? 22.816 -2.157 -25.043 1.00 76.69 84 GLN A C 1
ATOM 636 O O . GLN A 1 84 ? 23.503 -2.978 -25.651 1.00 76.69 84 GLN A O 1
ATOM 641 N N . ARG A 1 85 ? 22.029 -2.538 -24.033 1.00 74.81 85 ARG A N 1
ATOM 642 C CA . ARG A 1 85 ? 22.018 -3.919 -23.543 1.00 74.81 85 ARG A CA 1
ATOM 643 C C . ARG A 1 85 ? 21.234 -4.846 -24.458 1.00 74.81 85 ARG A C 1
ATOM 645 O O . ARG A 1 85 ? 20.316 -4.434 -25.167 1.00 74.81 85 ARG A O 1
ATOM 652 N N . SER A 1 86 ? 21.583 -6.127 -24.378 1.00 85.69 86 SER A N 1
ATOM 653 C CA . SER A 1 86 ? 20.856 -7.198 -25.047 1.00 85.69 86 SER A CA 1
ATOM 654 C C . SER A 1 86 ? 19.395 -7.255 -24.572 1.00 85.69 86 SER A C 1
ATOM 656 O O . SER A 1 86 ? 19.071 -6.902 -23.435 1.00 85.69 86 SER A O 1
ATOM 658 N N . ILE A 1 87 ? 18.495 -7.739 -25.432 1.00 82.88 87 ILE A N 1
ATOM 659 C CA . ILE A 1 87 ? 17.053 -7.856 -25.135 1.00 82.88 87 ILE A CA 1
ATOM 660 C C . ILE A 1 87 ? 16.807 -8.688 -23.860 1.00 82.88 87 ILE A C 1
ATOM 662 O O . ILE A 1 87 ? 15.895 -8.396 -23.084 1.00 82.88 87 ILE A O 1
ATOM 666 N N . PHE A 1 88 ? 17.653 -9.690 -23.604 1.00 85.62 88 PHE A N 1
ATOM 667 C CA . PHE A 1 88 ? 17.578 -10.527 -22.406 1.00 85.62 88 PHE A CA 1
ATOM 668 C C . PHE A 1 88 ? 17.854 -9.753 -21.111 1.00 85.62 88 PHE A C 1
ATOM 670 O O . PHE A 1 88 ? 17.164 -9.972 -20.113 1.00 85.62 88 PHE A O 1
ATOM 677 N N . ASP A 1 89 ? 18.805 -8.820 -21.115 1.00 83.44 89 ASP A N 1
ATOM 678 C CA . ASP A 1 89 ? 19.100 -7.991 -19.941 1.00 83.44 89 ASP A CA 1
ATOM 679 C C . ASP A 1 89 ? 17.961 -7.017 -19.635 1.00 83.44 89 ASP A C 1
ATOM 681 O O . ASP A 1 89 ? 17.647 -6.774 -18.468 1.00 83.44 89 ASP A O 1
ATOM 685 N N . ILE A 1 90 ? 17.312 -6.493 -20.680 1.00 81.38 90 ILE A N 1
ATOM 686 C CA . ILE A 1 90 ? 16.135 -5.628 -20.548 1.00 81.38 90 ILE A CA 1
ATOM 687 C C . ILE A 1 90 ? 14.993 -6.415 -19.897 1.00 81.38 90 ILE A C 1
ATOM 689 O O . ILE A 1 90 ? 14.407 -5.954 -18.917 1.00 81.38 90 ILE A O 1
ATOM 693 N N . LEU A 1 91 ? 14.719 -7.634 -20.376 1.00 85.94 91 LEU A N 1
ATOM 694 C CA . LEU A 1 91 ? 13.673 -8.491 -19.814 1.00 85.94 91 LEU A CA 1
ATOM 695 C C . LEU A 1 91 ? 13.953 -8.848 -18.345 1.00 85.94 91 LEU A C 1
ATOM 697 O O . LEU A 1 91 ? 13.055 -8.773 -17.505 1.00 85.94 91 LEU A O 1
ATOM 701 N N . ARG A 1 92 ? 15.208 -9.181 -18.011 1.00 85.88 92 ARG A N 1
ATOM 702 C CA . ARG A 1 92 ? 15.628 -9.486 -16.634 1.00 85.88 92 ARG A CA 1
ATOM 703 C C . ARG A 1 92 ? 15.516 -8.263 -15.721 1.00 85.88 92 ARG A C 1
ATOM 705 O O . ARG A 1 92 ? 15.098 -8.403 -14.573 1.00 85.88 92 ARG A O 1
ATOM 712 N N . GLY A 1 93 ? 15.837 -7.074 -16.235 1.00 84.12 93 GLY A N 1
ATOM 713 C CA . GLY A 1 93 ? 15.666 -5.799 -15.539 1.00 84.12 93 GLY A CA 1
ATOM 714 C C . GLY A 1 93 ? 14.200 -5.483 -15.247 1.00 84.12 93 GLY A C 1
ATOM 715 O O . GLY A 1 93 ? 13.864 -5.153 -14.112 1.00 84.12 93 GLY A O 1
ATOM 716 N N . ILE A 1 94 ? 13.313 -5.664 -16.231 1.00 84.06 94 ILE A N 1
ATOM 717 C CA . ILE A 1 94 ? 11.865 -5.485 -16.050 1.00 84.06 94 ILE A CA 1
ATOM 718 C C . ILE A 1 94 ? 11.329 -6.477 -15.015 1.00 84.06 94 ILE A C 1
ATOM 720 O O . ILE A 1 94 ? 10.599 -6.075 -14.113 1.00 84.06 94 ILE A O 1
ATOM 724 N N . LEU A 1 95 ? 11.715 -7.755 -15.097 1.00 89.31 95 LEU A N 1
ATOM 725 C CA . LEU A 1 95 ? 11.289 -8.775 -14.137 1.00 89.31 95 LEU A CA 1
ATOM 726 C C . LEU A 1 95 ? 11.707 -8.414 -12.703 1.00 89.31 95 LEU A C 1
ATOM 728 O O . LEU A 1 95 ? 10.890 -8.497 -11.786 1.00 89.31 95 LEU A O 1
ATOM 732 N N . LEU A 1 96 ? 12.956 -7.977 -12.512 1.00 86.38 96 LEU A N 1
ATOM 733 C CA . LEU A 1 96 ? 13.463 -7.518 -11.216 1.00 86.38 96 LEU A CA 1
ATOM 734 C C . LEU A 1 96 ? 12.720 -6.280 -10.709 1.00 86.38 96 LEU A C 1
ATOM 736 O O . LEU A 1 96 ? 12.390 -6.215 -9.527 1.00 86.38 96 LEU A O 1
ATOM 740 N N . LEU A 1 97 ? 12.426 -5.320 -11.587 1.00 82.19 97 LEU A N 1
ATOM 741 C CA . LEU A 1 97 ? 11.679 -4.115 -11.235 1.00 82.19 97 LEU A CA 1
ATOM 742 C C . LEU A 1 97 ? 10.245 -4.454 -10.811 1.00 82.19 97 LEU A C 1
ATOM 744 O O . LEU A 1 97 ? 9.787 -3.984 -9.772 1.00 82.19 97 LEU A O 1
ATOM 748 N N . VAL A 1 98 ? 9.557 -5.318 -11.561 1.00 85.56 98 VAL A N 1
ATOM 749 C CA . VAL A 1 98 ? 8.219 -5.814 -11.202 1.00 85.56 98 VAL A CA 1
ATOM 750 C C . VAL A 1 98 ? 8.264 -6.541 -9.860 1.00 85.56 98 VAL A C 1
ATOM 752 O O . VAL A 1 98 ? 7.449 -6.254 -8.986 1.00 85.56 98 VAL A O 1
ATOM 755 N N . PHE A 1 99 ? 9.238 -7.431 -9.659 1.00 88.31 99 PHE A N 1
ATOM 756 C CA . PHE A 1 99 ? 9.420 -8.132 -8.389 1.00 88.31 99 PHE A CA 1
ATOM 757 C C . PHE A 1 99 ? 9.631 -7.157 -7.223 1.00 88.31 99 PHE A C 1
ATOM 759 O O . PHE A 1 99 ? 8.972 -7.276 -6.192 1.00 88.31 99 PHE A O 1
ATOM 766 N N . LEU A 1 100 ? 10.484 -6.146 -7.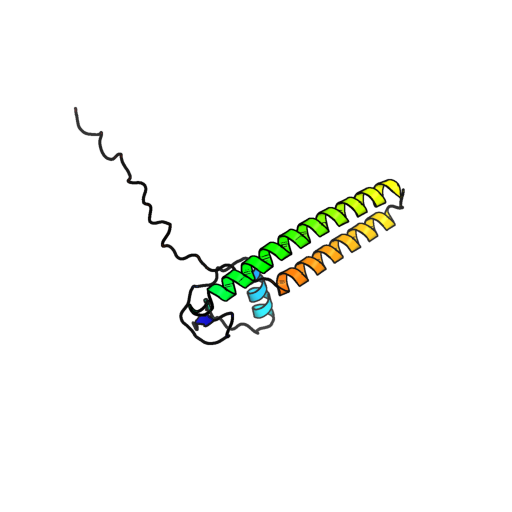398 1.00 84.50 100 LEU A N 1
ATOM 767 C CA . LEU A 1 100 ? 10.744 -5.125 -6.387 1.00 84.50 100 LEU A CA 1
ATOM 768 C C . LEU A 1 100 ? 9.481 -4.318 -6.053 1.00 84.50 100 LEU A C 1
ATOM 770 O O . LEU A 1 100 ? 9.176 -4.123 -4.878 1.00 84.50 100 LEU A O 1
ATOM 774 N N . VAL A 1 101 ? 8.705 -3.911 -7.063 1.00 81.50 101 VAL A N 1
ATOM 775 C CA . VAL A 1 101 ? 7.421 -3.219 -6.868 1.00 81.50 101 VAL A CA 1
ATOM 776 C C . VAL A 1 101 ? 6.432 -4.099 -6.100 1.00 81.50 101 VAL A C 1
ATOM 778 O O . VAL A 1 101 ? 5.776 -3.614 -5.179 1.00 81.50 101 VAL A O 1
ATOM 781 N N . VAL A 1 102 ? 6.352 -5.394 -6.417 1.00 83.44 102 VAL A N 1
ATOM 782 C CA . VAL A 1 102 ? 5.490 -6.350 -5.703 1.00 83.44 102 VAL A CA 1
ATOM 783 C C . VAL A 1 102 ? 5.918 -6.499 -4.242 1.00 83.44 102 VAL A C 1
ATOM 785 O O . VAL A 1 102 ? 5.067 -6.451 -3.354 1.00 83.44 102 VAL A O 1
ATOM 788 N N . VAL A 1 103 ? 7.218 -6.625 -3.964 1.00 84.62 103 VAL A N 1
ATOM 789 C CA . VAL A 1 103 ? 7.741 -6.705 -2.590 1.00 84.62 103 VAL A CA 1
ATOM 790 C C . VAL A 1 103 ? 7.455 -5.415 -1.821 1.00 84.62 103 VAL A C 1
ATOM 792 O O . VAL A 1 103 ? 6.977 -5.471 -0.688 1.00 84.62 103 VAL A O 1
ATOM 795 N N . MET A 1 104 ? 7.668 -4.246 -2.432 1.00 77.94 104 MET A N 1
ATOM 796 C CA . MET A 1 104 ? 7.332 -2.965 -1.805 1.00 77.94 104 MET A CA 1
ATOM 797 C C . MET A 1 104 ? 5.831 -2.837 -1.526 1.00 77.94 104 MET A C 1
ATOM 799 O O . MET A 1 104 ? 5.445 -2.389 -0.446 1.00 77.94 104 MET A O 1
ATOM 803 N N . ALA A 1 105 ? 4.977 -3.275 -2.453 1.00 74.12 105 ALA A N 1
ATOM 804 C CA . ALA A 1 105 ? 3.533 -3.303 -2.249 1.00 74.12 105 ALA A CA 1
ATOM 805 C C . ALA A 1 105 ? 3.142 -4.252 -1.103 1.00 74.12 105 ALA A C 1
ATOM 807 O O . ALA A 1 105 ? 2.328 -3.885 -0.258 1.00 74.12 105 ALA A O 1
ATOM 808 N N . ALA A 1 106 ? 3.759 -5.432 -1.010 1.00 78.62 106 ALA A N 1
ATOM 809 C CA . ALA A 1 106 ? 3.530 -6.373 0.085 1.00 78.62 106 ALA A CA 1
ATOM 810 C C . ALA A 1 106 ? 3.943 -5.793 1.452 1.00 78.62 106 ALA A C 1
ATOM 812 O O . ALA A 1 106 ? 3.198 -5.908 2.427 1.00 78.62 106 ALA A O 1
ATOM 813 N N . LEU A 1 107 ? 5.085 -5.104 1.523 1.00 78.94 107 LEU A N 1
ATOM 814 C CA . LEU A 1 107 ? 5.523 -4.401 2.735 1.00 78.94 107 LEU A CA 1
ATOM 815 C C . LEU A 1 107 ? 4.594 -3.230 3.090 1.00 78.94 107 LEU A C 1
ATOM 817 O O . LEU A 1 107 ? 4.306 -3.001 4.266 1.00 78.94 107 LEU A O 1
ATOM 821 N N . SER A 1 108 ? 4.073 -2.521 2.087 1.00 72.12 108 SER A N 1
ATOM 822 C CA . SER A 1 108 ? 3.069 -1.472 2.282 1.00 72.12 108 SER A CA 1
ATOM 823 C C . SER A 1 108 ? 1.766 -2.040 2.855 1.00 72.12 108 SER A C 1
ATOM 825 O O . SER A 1 108 ? 1.211 -1.470 3.794 1.00 72.12 108 SER A O 1
ATOM 827 N N . LEU A 1 109 ? 1.321 -3.210 2.382 1.00 71.62 109 LEU A N 1
ATOM 828 C CA . LEU A 1 109 ? 0.152 -3.907 2.928 1.00 71.62 109 LEU A CA 1
ATOM 829 C C . LEU A 1 109 ? 0.334 -4.298 4.399 1.00 71.62 109 LEU A C 1
ATOM 831 O O . LEU A 1 109 ? -0.631 -4.251 5.157 1.00 71.62 109 LEU A O 1
ATOM 835 N N . TYR A 1 110 ? 1.555 -4.623 4.831 1.00 73.88 110 TYR A N 1
ATOM 836 C CA . TYR A 1 110 ? 1.834 -4.888 6.246 1.00 73.88 110 TYR A CA 1
ATOM 837 C C . TYR A 1 110 ? 1.641 -3.642 7.129 1.00 73.88 110 TYR A C 1
ATOM 839 O O . TYR A 1 110 ? 1.265 -3.749 8.294 1.00 73.88 110 TYR A O 1
ATOM 847 N N . GLN A 1 111 ? 1.856 -2.448 6.571 1.00 70.06 111 GLN A N 1
ATOM 848 C CA . GLN A 1 111 ? 1.620 -1.168 7.248 1.00 70.06 111 GLN A CA 1
ATOM 849 C C . GLN A 1 111 ? 0.229 -0.576 6.979 1.00 70.06 111 GLN A C 1
ATOM 851 O O . GLN A 1 111 ? -0.062 0.527 7.450 1.00 70.06 111 GLN A O 1
ATOM 856 N N . TYR A 1 112 ? -0.633 -1.277 6.239 1.00 75.06 112 TYR A N 1
ATOM 857 C CA . TYR A 1 112 ? -1.947 -0.768 5.873 1.00 75.06 112 TYR A CA 1
ATOM 858 C C . TYR A 1 112 ? -2.827 -0.580 7.111 1.00 75.06 112 TYR A C 1
ATOM 860 O O . TYR A 1 112 ? -3.088 -1.516 7.870 1.00 75.06 112 TYR A O 1
ATOM 868 N N . PHE A 1 113 ? -3.325 0.645 7.287 1.00 77.00 113 PHE A N 1
ATOM 869 C CA . PHE A 1 113 ? -4.322 0.961 8.300 1.00 77.00 113 PHE A CA 1
ATOM 870 C C . PHE A 1 113 ? -5.618 1.403 7.612 1.00 77.00 113 PHE A C 1
ATOM 872 O O . PHE A 1 113 ? -5.599 2.380 6.857 1.00 77.00 113 PHE A O 1
ATOM 879 N N . PRO A 1 114 ? -6.741 0.701 7.834 1.00 78.06 114 PRO A N 1
ATOM 880 C CA . PRO A 1 114 ? -7.948 0.934 7.062 1.00 78.06 114 PRO A CA 1
ATOM 881 C C . PRO A 1 114 ? -8.624 2.257 7.419 1.00 78.06 114 PRO A C 1
ATOM 883 O O . PRO A 1 114 ? -8.504 2.781 8.532 1.00 78.06 114 PRO A O 1
ATOM 886 N N . ALA A 1 115 ? -9.358 2.797 6.450 1.00 78.12 115 ALA A N 1
ATOM 887 C CA . ALA A 1 115 ? -10.103 4.026 6.633 1.00 78.12 115 ALA A CA 1
ATOM 888 C C . ALA A 1 115 ? -11.260 3.826 7.623 1.00 78.12 115 ALA A C 1
ATOM 890 O O . ALA A 1 115 ? -11.994 2.844 7.552 1.00 78.12 115 ALA A O 1
ATOM 891 N N . LEU A 1 116 ? -11.460 4.783 8.528 1.00 80.06 116 LEU A N 1
ATOM 892 C CA . LEU A 1 116 ? -12.684 4.856 9.326 1.00 80.06 116 LEU A CA 1
ATOM 893 C C . LEU A 1 116 ? -13.827 5.349 8.439 1.00 80.06 116 LEU A C 1
ATOM 895 O O . LEU A 1 116 ? -13.618 6.260 7.631 1.00 80.06 116 LEU A O 1
ATOM 899 N N . GLU A 1 117 ? -15.024 4.786 8.598 1.00 73.62 117 GLU A N 1
ATOM 900 C CA . GLU A 1 117 ? -16.215 5.414 8.038 1.00 73.62 117 GLU A CA 1
ATOM 901 C C . GLU A 1 117 ? -16.445 6.730 8.783 1.00 73.62 117 GLU A C 1
ATOM 903 O O . GLU A 1 117 ? -16.813 6.760 9.958 1.00 73.62 117 GLU A O 1
ATOM 908 N N . GLU A 1 118 ? -16.188 7.850 8.109 1.00 58.72 118 GLU A N 1
ATOM 909 C CA . GLU A 1 118 ? -16.694 9.137 8.562 1.00 58.72 118 GLU A CA 1
ATOM 910 C C . GLU A 1 118 ? -18.219 9.033 8.553 1.00 58.72 118 GLU A C 1
ATOM 912 O O . GLU A 1 118 ? -18.849 8.993 7.495 1.00 58.72 118 GLU A O 1
ATOM 917 N N . GLY A 1 119 ? -18.808 8.886 9.742 1.00 45.97 119 GLY A N 1
ATOM 918 C CA . GLY A 1 119 ? -20.244 8.715 9.892 1.00 45.97 119 GLY A CA 1
ATOM 919 C C . GLY A 1 119 ? -21.049 9.807 9.161 1.00 45.97 119 GLY A C 1
ATOM 920 O O . GLY A 1 119 ? -20.550 10.908 8.907 1.00 45.97 119 GLY A O 1
ATOM 921 N N . PRO A 1 120 ? -22.329 9.541 8.851 1.00 46.25 120 PRO A N 1
ATOM 922 C CA . PRO A 1 120 ? -23.189 10.365 7.998 1.00 46.25 120 PRO A CA 1
ATOM 923 C C . PRO A 1 120 ? -23.657 11.684 8.649 1.00 46.25 120 PRO A C 1
ATOM 925 O O . PRO A 1 120 ? -24.814 12.067 8.503 1.00 46.25 120 PRO A O 1
ATOM 928 N N . GLN A 1 121 ? -22.799 12.424 9.356 1.00 48.78 121 GLN A N 1
ATOM 929 C CA . GLN A 1 121 ? -23.171 13.732 9.914 1.00 48.78 121 GLN A CA 1
ATOM 930 C C . GLN A 1 121 ? -22.831 14.924 9.008 1.00 48.78 121 GLN A C 1
ATOM 932 O O . GLN A 1 121 ? -23.422 15.985 9.180 1.00 48.78 121 GLN A O 1
ATOM 937 N N . LYS A 1 122 ? -21.996 14.766 7.968 1.00 46.72 122 LYS A N 1
ATOM 938 C CA . LYS A 1 122 ? -21.666 15.871 7.038 1.00 46.72 122 LYS A CA 1
ATOM 939 C C . LYS A 1 122 ? -22.419 15.849 5.696 1.00 46.72 122 LYS A C 1
ATOM 941 O O . LYS A 1 122 ? -22.079 16.601 4.791 1.00 46.72 122 LYS A O 1
ATOM 946 N N . LYS A 1 123 ? -23.470 15.028 5.554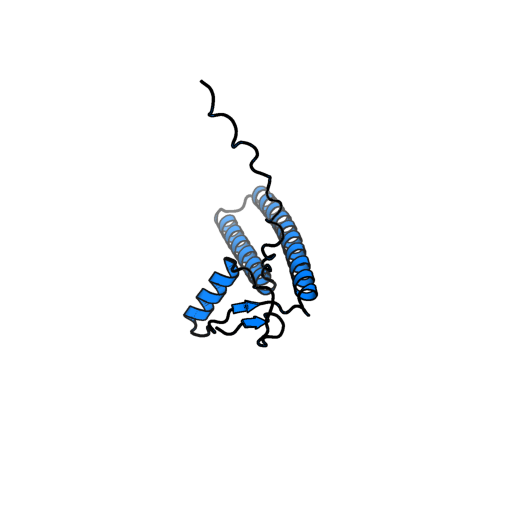 1.00 45.25 123 LYS A N 1
ATOM 947 C CA . LYS A 1 123 ? -24.388 15.039 4.386 1.00 45.25 123 LYS A CA 1
ATOM 948 C C . LYS A 1 123 ? -25.774 15.642 4.681 1.00 45.25 123 LYS A C 1
ATOM 950 O O . LYS A 1 123 ? -26.688 15.485 3.882 1.00 45.25 123 LYS A O 1
ATOM 955 N N . ARG A 1 124 ? -25.935 16.363 5.800 1.00 48.72 124 ARG A N 1
ATOM 956 C CA . ARG A 1 124 ? -27.156 17.125 6.142 1.00 48.72 124 ARG A CA 1
ATOM 957 C C . ARG A 1 124 ? -27.043 18.642 5.918 1.00 48.72 124 ARG A C 1
ATOM 959 O O . ARG A 1 124 ? -27.842 19.391 6.460 1.00 48.72 124 ARG A O 1
ATOM 966 N N . ALA A 1 125 ? -26.129 19.114 5.069 1.00 51.06 125 ALA A N 1
ATOM 967 C CA . ALA A 1 125 ? -26.307 20.421 4.429 1.00 51.06 125 ALA A CA 1
ATOM 968 C C . ALA A 1 125 ? -27.218 20.225 3.208 1.00 51.06 125 ALA A C 1
ATOM 970 O O . ALA A 1 125 ? -26.776 20.211 2.060 1.00 51.06 125 ALA A O 1
ATOM 971 N N . ALA A 1 126 ? -28.494 19.956 3.491 1.00 49.78 126 ALA A N 1
ATOM 972 C CA . ALA A 1 126 ? -29.556 19.931 2.506 1.00 49.78 126 ALA A CA 1
ATOM 973 C C . ALA A 1 126 ? -29.585 21.296 1.814 1.00 49.78 126 ALA A C 1
ATOM 975 O O . ALA A 1 126 ? -29.950 22.302 2.416 1.00 49.78 126 ALA A O 1
ATOM 976 N N . LYS A 1 127 ? -29.168 21.331 0.548 1.00 47.75 127 LYS A N 1
ATOM 977 C CA . LYS A 1 127 ? -29.464 22.450 -0.341 1.00 47.75 127 LYS A CA 1
ATOM 978 C C . LYS A 1 127 ? -30.997 22.502 -0.434 1.00 47.75 127 LYS A C 1
ATOM 980 O O . LYS A 1 127 ? -31.574 21.521 -0.906 1.00 47.75 127 LYS A O 1
ATOM 985 N N . PRO A 1 128 ? -31.671 23.553 0.067 1.00 53.09 128 PRO A N 1
ATOM 986 C CA . PRO A 1 128 ? -33.121 23.618 0.021 1.00 53.09 128 PRO A CA 1
ATOM 987 C C . PRO A 1 128 ? -33.554 23.565 -1.444 1.00 53.09 128 PRO A C 1
ATOM 989 O O . PRO A 1 128 ? -33.115 24.361 -2.276 1.00 53.09 128 PRO A O 1
ATOM 992 N N . THR A 1 129 ? -34.383 22.579 -1.766 1.00 58.41 129 THR A N 1
ATOM 993 C CA . THR A 1 129 ? -35.070 22.437 -3.046 1.00 58.41 129 THR A CA 1
ATOM 994 C C . THR A 1 129 ? -36.044 23.599 -3.225 1.00 58.41 129 THR A C 1
ATOM 996 O O . THR A 1 129 ? -37.232 23.492 -2.941 1.00 58.41 129 THR A O 1
ATOM 999 N N . ALA A 1 130 ? -35.535 24.732 -3.700 1.00 58.34 130 ALA A N 1
ATOM 1000 C CA . ALA A 1 130 ? -36.335 25.838 -4.197 1.00 58.34 130 ALA A CA 1
ATOM 1001 C C . ALA A 1 130 ? -36.671 25.597 -5.677 1.00 58.34 130 ALA A C 1
ATOM 1003 O O . ALA A 1 130 ? -35.891 25.972 -6.547 1.00 58.34 130 ALA A O 1
ATOM 1004 N N . ARG A 1 131 ? -37.813 24.950 -5.957 1.00 55.75 131 ARG A N 1
ATOM 1005 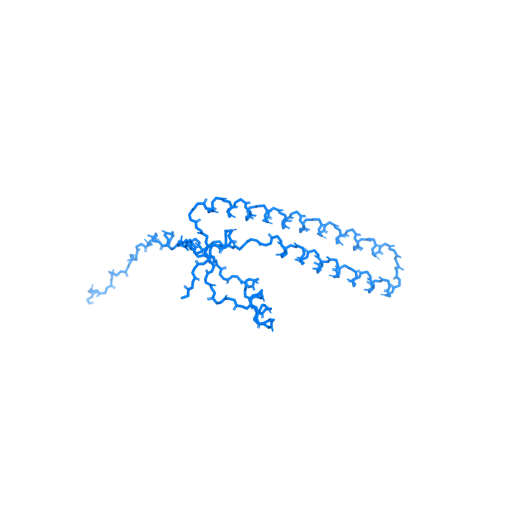C CA . ARG A 1 131 ? -38.704 25.224 -7.114 1.00 55.75 131 ARG A CA 1
ATOM 1006 C C . ARG A 1 131 ? -39.845 24.202 -7.199 1.00 55.75 131 ARG A C 1
ATOM 1008 O O . ARG A 1 131 ? -39.973 23.447 -8.153 1.00 55.75 131 ARG A O 1
ATOM 1015 N N . ALA A 1 132 ? -40.728 24.246 -6.211 1.00 57.09 132 ALA A N 1
ATOM 1016 C CA . ALA A 1 132 ? -42.122 23.849 -6.374 1.00 57.09 132 ALA A CA 1
ATOM 1017 C C . ALA A 1 132 ? -42.973 25.126 -6.313 1.00 57.09 132 ALA A C 1
ATOM 1019 O O . ALA A 1 132 ? -43.500 25.459 -5.264 1.00 57.09 132 ALA A O 1
ATOM 1020 N N . ALA A 1 133 ? -43.012 25.904 -7.402 1.00 59.78 133 ALA A N 1
ATOM 1021 C CA . ALA A 1 133 ? -43.966 27.007 -7.587 1.00 59.78 133 ALA A CA 1
ATOM 1022 C C . ALA A 1 133 ? -43.870 27.578 -9.012 1.00 59.78 133 ALA A C 1
ATOM 1024 O O . ALA A 1 133 ? -43.178 28.566 -9.244 1.00 59.78 133 ALA A O 1
ATOM 1025 N N . LYS A 1 134 ? -44.538 26.937 -9.977 1.00 57.94 134 LYS A N 1
ATOM 1026 C CA . LYS A 1 134 ? -45.144 27.592 -11.155 1.00 57.94 134 LYS A CA 1
ATOM 1027 C C . LYS A 1 134 ? -45.910 26.552 -11.973 1.00 57.94 134 LYS A C 1
ATOM 1029 O O . LYS A 1 134 ? -45.451 26.089 -13.010 1.00 57.94 134 LYS A O 1
ATOM 1034 N N . ARG A 1 135 ? -47.089 26.163 -11.486 1.00 57.06 135 ARG A N 1
ATOM 1035 C CA . ARG A 1 135 ? -48.134 25.589 -12.343 1.00 57.06 135 ARG A CA 1
ATOM 1036 C C . ARG A 1 135 ? -49.510 25.852 -11.741 1.00 57.06 135 ARG A C 1
ATOM 1038 O O . ARG A 1 135 ? -50.205 24.949 -11.304 1.00 57.06 135 ARG A O 1
ATOM 1045 N N . THR A 1 136 ? -49.865 27.128 -11.702 1.00 58.97 136 THR A N 1
ATOM 1046 C CA . THR A 1 136 ? -51.239 27.597 -11.510 1.00 58.97 136 THR A CA 1
ATOM 1047 C C . THR A 1 136 ? -51.354 28.973 -12.159 1.00 58.97 136 THR A C 1
ATOM 1049 O O . THR A 1 136 ? -50.518 29.837 -11.895 1.00 58.97 136 THR A O 1
ATOM 1052 N N . ARG A 1 137 ? -52.411 29.145 -12.967 1.00 60.59 137 ARG A N 1
ATOM 1053 C CA . ARG A 1 137 ? -52.754 30.243 -13.901 1.00 60.59 137 ARG A CA 1
ATOM 1054 C C . ARG A 1 137 ? -52.255 30.011 -15.327 1.00 60.59 137 ARG A C 1
ATOM 1056 O O . ARG A 1 137 ? -51.061 29.852 -15.525 1.00 60.59 137 ARG A O 1
ATOM 1063 N N . ARG A 1 138 ? -53.098 30.065 -16.346 1.00 52.72 138 ARG A N 1
ATOM 1064 C CA . ARG A 1 138 ? -54.560 30.148 -16.467 1.00 52.72 138 ARG A CA 1
ATOM 1065 C C . ARG A 1 138 ? -54.842 29.825 -17.930 1.00 52.72 138 ARG A C 1
ATOM 1067 O O . ARG A 1 138 ? -53.950 30.153 -18.743 1.00 52.72 138 ARG A O 1
#

Radius of gyration: 24.12 Å; Cα contacts (8 Å, |Δi|>4): 96; chains: 1; bounding box: 78×52×48 Å

Secondary structure (DSSP, 8-state):
--EEETTT-SB--EEEBP--HHHHHHHHHHHHTT----PEEEEEGGGHHHHHHHHHHHHHHHHHHHHHHHHHHHHHHHHHHHTT--HHHHHHHHHHHHHHHHHHHHHHHHT--PPB---TTTT---------------

pLDDT: mean 77.43, std 11.48, range [45.25, 90.5]

Solvent-accessible surface area (backbone atoms only — not comparable to full-atom values): 8260 Å² total; per-residue (Å²): 120,57,37,29,16,73,87,76,70,40,79,42,79,47,49,47,49,47,88,44,71,66,57,51,50,53,50,50,52,31,48,76,70,70,68,62,75,85,51,46,52,16,39,32,76,92,45,48,66,57,51,50,54,50,34,55,50,38,54,50,52,50,53,52,50,51,52,51,50,51,51,53,51,50,52,53,52,55,52,55,66,73,60,76,62,56,72,67,56,53,52,52,49,50,52,51,51,53,51,49,52,51,52,52,50,54,57,49,58,74,58,62,57,80,54,66,49,80,67,88,74,83,76,71,78,70,76,79,85,85,80,88,82,87,90,78,87,131